Protein AF-A0A662M8K2-F1 (afdb_monomer_lite)

pLDDT: mean 92.73, std 12.23, range [42.78, 98.81]

Sequence (94 aa):
RDVIGELDETQRQFLKSLVEIFESEEFTWSPQEIHSTIHNVAKKFGLSHRRAFGVIYMIFLGKPEGPRAGYFLYSLGRDFTIKRLKEVLEFYIF

Foldseek 3Di:
DQLLPPDDPLQLVLLVVLLVQLPDPPQDLALVSSLVSLVVSCVVSVHDPQRSVQSLCCLVPVGSDDDSVSVVVSVCDSVSSSVSSVVSSVSVVD

Radius of gyration: 12.07 Å; chains: 1; bounding box: 33×24×27 Å

Secondary structure (DSSP, 8-state):
--GGG---HHHHHHHHHHHHHHHSTT----HHHHHHHHHHHHHHTT--HHHHHHHHHHHHHSSS--S-HHHHHHHH-HHHHHHHHHHHHHGGG-

Structure (mmCIF, N/CA/C/O backbone):
data_AF-A0A662M8K2-F1
#
_entry.id   AF-A0A662M8K2-F1
#
loop_
_atom_site.group_PDB
_atom_site.id
_atom_site.type_symbol
_atom_site.label_atom_id
_atom_site.label_alt_id
_atom_site.label_comp_id
_atom_site.label_asym_id
_atom_site.label_entity_id
_atom_site.label_seq_id
_atom_site.pdbx_PDB_ins_code
_atom_site.Cartn_x
_atom_site.Cartn_y
_atom_site.Cartn_z
_atom_site.occupancy
_atom_site.B_iso_or_equiv
_atom_site.auth_seq_id
_atom_site.auth_comp_id
_atom_site.auth_asym_id
_atom_site.auth_atom_id
_atom_site.pdbx_PDB_model_num
ATOM 1 N N . ARG A 1 1 ? -16.927 -11.283 -0.634 1.00 49.94 1 ARG A N 1
ATOM 2 C CA . ARG A 1 1 ? -17.262 -10.024 0.066 1.00 49.94 1 ARG A CA 1
ATOM 3 C C . ARG A 1 1 ? -16.352 -8.973 -0.518 1.00 49.94 1 ARG A C 1
ATOM 5 O O . ARG A 1 1 ? -15.143 -9.176 -0.470 1.00 49.94 1 ARG A O 1
ATOM 12 N N . ASP A 1 2 ? -16.925 -7.962 -1.159 1.00 55.31 2 ASP A N 1
ATOM 13 C CA . ASP A 1 2 ? -16.147 -6.893 -1.766 1.00 55.31 2 ASP A CA 1
ATOM 14 C C . ASP A 1 2 ? -15.513 -6.036 -0.677 1.00 55.31 2 ASP A C 1
ATOM 16 O O . ASP A 1 2 ? -16.183 -5.491 0.194 1.00 55.31 2 ASP A O 1
ATOM 20 N N . VAL A 1 3 ? -14.196 -5.903 -0.759 1.00 63.00 3 VAL A N 1
ATOM 21 C CA . VAL A 1 3 ? -13.355 -5.070 0.119 1.00 63.00 3 VAL A CA 1
ATOM 22 C C . VAL A 1 3 ? -13.708 -3.598 0.019 1.00 63.00 3 VAL A C 1
ATOM 24 O O . VAL A 1 3 ? -13.256 -2.800 0.824 1.00 63.00 3 VAL A O 1
ATOM 27 N N . ILE A 1 4 ? -14.502 -3.245 -0.987 1.00 58.19 4 ILE A N 1
ATOM 28 C CA . ILE A 1 4 ? -14.933 -1.903 -1.351 1.00 58.19 4 ILE A CA 1
ATOM 29 C C . ILE A 1 4 ? -16.005 -1.360 -0.378 1.00 58.19 4 ILE A C 1
ATOM 31 O O . ILE A 1 4 ? -16.279 -0.171 -0.402 1.00 58.19 4 ILE A O 1
ATOM 35 N N . GLY A 1 5 ? -16.550 -2.176 0.538 1.00 59.16 5 GLY A N 1
ATOM 36 C CA . GLY A 1 5 ? -17.482 -1.712 1.583 1.00 59.16 5 GLY A CA 1
ATOM 37 C C . GLY A 1 5 ? -16.998 -1.810 3.041 1.00 59.16 5 GLY A C 1
ATOM 38 O O . GLY A 1 5 ? -17.770 -1.497 3.941 1.00 59.16 5 GLY A O 1
ATOM 39 N N . GLU A 1 6 ? -15.771 -2.273 3.309 1.00 73.88 6 GLU A N 1
ATOM 40 C CA . GLU A 1 6 ? -15.291 -2.645 4.657 1.00 73.88 6 GLU A CA 1
ATOM 41 C C . GLU A 1 6 ? -14.059 -1.859 5.175 1.00 73.88 6 GLU A C 1
ATOM 43 O O . GLU A 1 6 ? -13.591 -2.131 6.280 1.00 73.88 6 GLU A O 1
ATOM 48 N N . LEU A 1 7 ? -13.516 -0.892 4.425 1.00 88.50 7 LEU A N 1
ATOM 49 C CA . LEU A 1 7 ? -12.376 -0.077 4.859 1.00 88.50 7 LEU A CA 1
ATOM 50 C C . LEU A 1 7 ? -12.814 0.933 5.914 1.00 88.50 7 LEU A C 1
ATOM 52 O O . LEU A 1 7 ? -13.592 1.848 5.641 1.00 88.50 7 LEU A O 1
ATOM 56 N N . ASP A 1 8 ? -12.230 0.827 7.102 1.00 91.25 8 ASP A N 1
ATOM 57 C CA . ASP A 1 8 ? -12.285 1.914 8.071 1.00 91.25 8 ASP A CA 1
ATOM 58 C C . ASP A 1 8 ? -11.348 3.071 7.688 1.00 91.25 8 ASP A C 1
ATOM 60 O O . ASP A 1 8 ? -10.473 2.961 6.821 1.00 91.25 8 ASP A O 1
ATOM 64 N N . GLU A 1 9 ? -11.519 4.208 8.364 1.00 92.75 9 GLU A N 1
ATOM 65 C CA . GLU A 1 9 ? -10.753 5.417 8.064 1.00 92.75 9 GLU A CA 1
ATOM 66 C C . GLU A 1 9 ? -9.243 5.219 8.253 1.00 92.75 9 GLU A C 1
ATOM 68 O O . GLU A 1 9 ? -8.445 5.741 7.477 1.00 92.75 9 GLU A O 1
ATOM 73 N N . THR A 1 10 ? -8.819 4.406 9.225 1.00 95.69 10 THR A N 1
ATOM 74 C CA . THR A 1 10 ? -7.395 4.117 9.432 1.00 95.69 10 THR A CA 1
ATOM 75 C C . THR A 1 10 ? -6.812 3.337 8.255 1.00 95.69 10 THR A C 1
ATOM 77 O O . THR A 1 10 ? -5.725 3.664 7.781 1.00 95.69 10 THR A O 1
ATOM 80 N N . GLN A 1 11 ? -7.529 2.332 7.747 1.00 96.00 11 GLN A N 1
ATOM 81 C CA . GLN A 1 11 ? -7.117 1.596 6.552 1.00 96.00 11 GLN A CA 1
ATOM 82 C C . GLN A 1 11 ? -7.123 2.488 5.310 1.00 96.00 11 GLN A C 1
ATOM 84 O O . GLN A 1 11 ? -6.196 2.405 4.508 1.00 96.00 11 GLN A O 1
ATOM 89 N N . ARG A 1 12 ? -8.098 3.391 5.169 1.00 95.44 12 ARG A N 1
ATOM 90 C CA . ARG A 1 12 ? -8.128 4.359 4.067 1.00 95.44 12 ARG A CA 1
ATOM 91 C C . ARG A 1 12 ? -6.888 5.254 4.066 1.00 95.44 12 ARG A C 1
ATOM 93 O O . ARG A 1 12 ? -6.239 5.392 3.032 1.00 95.44 12 ARG A O 1
ATOM 100 N N . GLN A 1 13 ? -6.538 5.837 5.211 1.00 97.31 13 GLN A N 1
ATOM 101 C CA . GLN A 1 13 ? -5.352 6.692 5.339 1.00 97.31 13 GLN A CA 1
ATOM 102 C C . GLN A 1 13 ? -4.054 5.908 5.105 1.00 97.31 13 GLN A C 1
ATOM 104 O O . GLN A 1 13 ? -3.154 6.386 4.417 1.00 97.31 13 GLN A O 1
ATOM 109 N N . PHE A 1 14 ? -3.992 4.664 5.584 1.00 98.19 14 PHE A N 1
ATOM 110 C CA . PHE A 1 14 ? -2.896 3.744 5.290 1.00 98.19 14 PHE A CA 1
ATOM 111 C C . PHE A 1 14 ? -2.719 3.508 3.781 1.00 98.19 14 PHE A C 1
ATOM 113 O O . PHE A 1 14 ? -1.609 3.659 3.274 1.00 98.19 14 PHE A O 1
ATOM 120 N N . LEU A 1 15 ? -3.795 3.197 3.049 1.00 97.81 15 LEU A N 1
ATOM 121 C CA . LEU A 1 15 ? -3.729 2.980 1.600 1.00 97.81 15 LEU A CA 1
ATOM 122 C C . LEU A 1 15 ? -3.376 4.264 0.835 1.00 97.81 15 LEU A C 1
ATOM 124 O O . LEU A 1 15 ? -2.578 4.199 -0.096 1.00 97.81 15 LEU A O 1
ATOM 128 N N . LYS A 1 16 ? -3.906 5.426 1.247 1.00 97.94 16 LYS A N 1
ATOM 129 C CA . LYS A 1 16 ? -3.536 6.730 0.666 1.00 97.94 16 LYS A CA 1
ATOM 130 C C . LYS A 1 16 ? -2.037 6.996 0.799 1.00 97.94 16 LYS A C 1
ATOM 132 O O . LYS A 1 16 ? -1.386 7.285 -0.197 1.00 97.94 16 LYS A O 1
ATOM 137 N N . SER A 1 17 ? -1.471 6.807 1.992 1.00 98.56 17 SER A N 1
ATOM 138 C CA . SER A 1 17 ? -0.029 6.975 2.199 1.00 98.56 17 SER A CA 1
ATOM 139 C C . SER A 1 17 ? 0.813 5.972 1.408 1.00 98.56 17 SER A C 1
ATOM 141 O O . SER A 1 17 ? 1.899 6.325 0.958 1.00 98.56 17 SER A O 1
ATOM 143 N N . LEU A 1 18 ? 0.344 4.733 1.212 1.00 98.62 18 LEU A N 1
ATOM 144 C CA . LEU A 1 18 ? 1.042 3.791 0.331 1.00 98.62 18 LEU A CA 1
ATOM 145 C C . LEU A 1 18 ? 1.061 4.274 -1.117 1.00 98.62 18 LEU A C 1
ATOM 147 O O . LEU A 1 18 ? 2.104 4.192 -1.754 1.00 98.62 18 LEU A O 1
ATOM 151 N N . VAL A 1 19 ? -0.063 4.787 -1.624 1.00 98.56 19 VAL A N 1
ATOM 152 C CA . VAL A 1 19 ? -0.144 5.358 -2.975 1.00 98.56 19 VAL A CA 1
ATOM 153 C C . VAL A 1 19 ? 0.828 6.526 -3.123 1.00 98.56 19 VAL A C 1
ATOM 155 O O . VAL A 1 19 ? 1.644 6.500 -4.036 1.00 98.56 19 VAL A O 1
ATOM 158 N N . GLU A 1 20 ? 0.809 7.4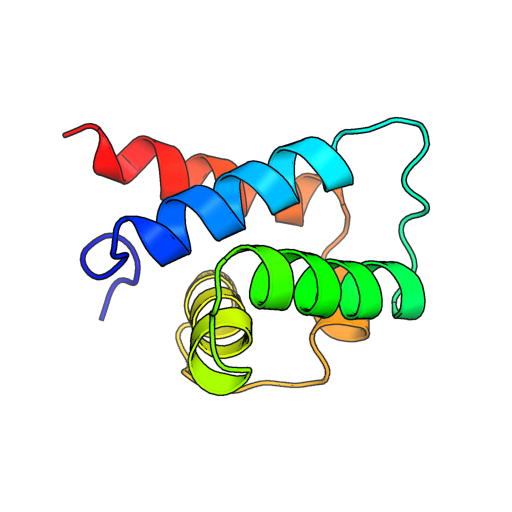90 -2.200 1.00 98.44 20 GLU A N 1
ATOM 159 C CA . GLU A 1 20 ? 1.715 8.650 -2.222 1.00 98.44 20 GLU A CA 1
ATOM 160 C C . GLU A 1 20 ? 3.192 8.231 -2.265 1.00 98.44 20 GLU A C 1
ATOM 162 O O . GLU A 1 20 ? 3.963 8.733 -3.081 1.00 98.44 20 GLU A O 1
ATOM 167 N N . ILE A 1 21 ? 3.590 7.272 -1.420 1.00 98.62 21 ILE A N 1
ATOM 168 C CA . ILE A 1 21 ? 4.975 6.784 -1.377 1.00 98.62 21 ILE A CA 1
ATOM 169 C C . ILE A 1 21 ? 5.317 6.015 -2.653 1.00 98.62 21 ILE A C 1
ATOM 171 O O . ILE A 1 21 ? 6.360 6.260 -3.249 1.00 98.62 21 ILE A O 1
ATOM 175 N N . PHE A 1 22 ? 4.450 5.105 -3.097 1.00 98.56 22 PHE A N 1
ATOM 176 C CA . PHE A 1 22 ? 4.696 4.309 -4.297 1.00 98.56 22 PHE A CA 1
ATOM 177 C C . PHE A 1 22 ? 4.675 5.143 -5.577 1.00 98.56 22 PHE A C 1
ATOM 179 O O . PHE A 1 22 ? 5.259 4.703 -6.561 1.00 98.56 22 PHE A O 1
ATOM 186 N N . GLU A 1 23 ? 4.049 6.319 -5.605 1.00 98.12 23 GLU A N 1
ATOM 187 C CA . GLU A 1 23 ? 4.096 7.255 -6.738 1.00 98.12 23 GLU A CA 1
ATOM 188 C C . GLU A 1 23 ? 5.356 8.122 -6.762 1.00 98.12 23 GLU A C 1
ATOM 190 O O . GLU A 1 23 ? 5.734 8.592 -7.831 1.00 98.12 23 GLU A O 1
ATOM 195 N N . SER A 1 24 ? 6.057 8.270 -5.635 1.00 97.94 24 SER A N 1
ATOM 196 C CA . SER A 1 24 ? 7.300 9.043 -5.579 1.00 97.94 24 SER A CA 1
ATOM 197 C C . SER A 1 24 ? 8.369 8.484 -6.523 1.00 97.94 24 SER A C 1
ATOM 199 O O . SER A 1 24 ? 8.610 7.275 -6.570 1.00 97.94 24 SER A O 1
ATOM 201 N N . GLU A 1 25 ? 9.056 9.354 -7.264 1.00 95.12 25 GLU A N 1
ATOM 202 C CA . GLU A 1 25 ? 10.189 8.968 -8.118 1.00 95.12 25 GLU A CA 1
ATOM 203 C C . GLU A 1 25 ? 11.360 8.385 -7.312 1.00 95.12 25 GLU A C 1
ATOM 205 O O . GLU A 1 25 ? 12.121 7.569 -7.825 1.00 95.12 25 GLU A O 1
ATOM 210 N N . GLU A 1 26 ? 11.463 8.742 -6.030 1.00 96.44 26 GLU A N 1
ATOM 211 C CA . GLU A 1 26 ? 12.493 8.245 -5.113 1.00 96.44 26 GLU A CA 1
ATOM 212 C C . GLU A 1 26 ? 12.219 6.810 -4.634 1.00 96.44 26 GLU A C 1
ATOM 214 O O . GLU A 1 26 ? 13.100 6.145 -4.080 1.00 96.44 26 GLU A O 1
ATOM 219 N N . PHE A 1 27 ? 10.999 6.303 -4.836 1.00 97.88 27 PHE A N 1
ATOM 220 C CA . PHE A 1 27 ? 10.629 4.975 -4.376 1.00 97.88 27 PHE A CA 1
ATOM 221 C C . PHE A 1 27 ? 11.197 3.880 -5.283 1.00 97.88 27 PHE A C 1
ATOM 223 O O . PHE A 1 27 ? 10.809 3.720 -6.443 1.00 97.88 27 PHE A O 1
ATOM 230 N N . THR A 1 28 ? 12.073 3.048 -4.721 1.00 98.19 28 THR A N 1
ATOM 231 C CA . THR A 1 28 ? 12.617 1.885 -5.427 1.00 98.19 28 THR A CA 1
ATOM 232 C C . THR A 1 28 ? 11.619 0.727 -5.400 1.00 98.19 28 THR A C 1
ATOM 234 O O . THR A 1 28 ? 11.386 0.114 -4.358 1.00 98.19 28 THR A O 1
ATOM 237 N N . TRP A 1 29 ? 11.071 0.360 -6.563 1.00 98.31 29 TRP A N 1
ATOM 238 C CA . TRP A 1 29 ? 10.135 -0.763 -6.690 1.00 98.31 29 TRP A CA 1
ATOM 239 C C . TRP A 1 29 ? 10.844 -2.123 -6.566 1.00 98.31 29 TRP A C 1
ATOM 241 O O . TRP A 1 29 ? 11.182 -2.763 -7.561 1.00 98.31 29 TRP A O 1
ATOM 251 N N . SER A 1 30 ? 11.078 -2.575 -5.332 1.00 98.69 30 SER A N 1
ATOM 252 C CA . SER A 1 30 ? 11.679 -3.879 -5.019 1.00 98.69 30 SER A CA 1
ATOM 253 C C . SER A 1 30 ? 10.875 -4.633 -3.952 1.00 98.69 30 SER A C 1
ATOM 255 O O . SER A 1 30 ? 10.221 -3.998 -3.120 1.00 98.69 30 SER A O 1
ATOM 257 N N . PRO A 1 31 ? 10.925 -5.980 -3.906 1.00 98.56 31 PRO A N 1
ATOM 258 C CA . PRO A 1 31 ? 10.172 -6.753 -2.919 1.00 98.56 31 PRO A CA 1
ATOM 259 C C . PRO A 1 31 ? 10.441 -6.340 -1.467 1.00 98.56 31 PRO A C 1
ATOM 261 O O . PRO A 1 31 ? 9.520 -6.294 -0.651 1.00 98.56 31 PRO A O 1
ATOM 264 N N . GLN A 1 32 ? 11.701 -6.056 -1.134 1.00 98.38 32 GLN A N 1
ATOM 265 C CA . GLN A 1 32 ? 12.125 -5.659 0.205 1.00 98.38 32 GLN A CA 1
ATOM 266 C C . GLN A 1 32 ? 11.568 -4.283 0.565 1.00 98.38 32 GLN A C 1
ATOM 268 O O . GLN A 1 32 ? 10.977 -4.150 1.635 1.00 98.38 32 GLN A O 1
ATOM 273 N N . GLU A 1 33 ? 11.691 -3.313 -0.343 1.00 98.56 33 GLU A N 1
ATOM 274 C CA . GLU A 1 33 ? 11.276 -1.930 -0.094 1.00 98.56 33 GLU A CA 1
ATOM 275 C C . GLU A 1 33 ? 9.752 -1.778 -0.035 1.00 98.56 33 GLU A C 1
ATOM 277 O O . GLU A 1 33 ? 9.208 -1.056 0.799 1.00 98.56 33 GLU A O 1
ATOM 282 N N . ILE A 1 34 ? 9.027 -2.544 -0.852 1.00 98.81 34 ILE A N 1
ATOM 283 C CA . ILE A 1 34 ? 7.565 -2.622 -0.770 1.00 98.81 34 ILE A CA 1
ATOM 284 C C . ILE A 1 34 ? 7.150 -3.175 0.596 1.00 98.81 34 ILE A C 1
ATOM 286 O O . ILE A 1 34 ? 6.277 -2.622 1.266 1.00 98.81 34 ILE A O 1
ATOM 290 N N . HIS A 1 35 ? 7.774 -4.272 1.035 1.00 98.44 35 HIS A N 1
ATOM 291 C CA . HIS A 1 35 ? 7.413 -4.914 2.295 1.00 98.44 35 HIS A CA 1
ATOM 292 C C . HIS A 1 35 ? 7.741 -4.041 3.514 1.00 98.44 35 HIS A C 1
ATOM 294 O O . HIS A 1 35 ? 6.907 -3.922 4.415 1.00 98.44 35 HIS A O 1
ATOM 300 N N . SER A 1 36 ? 8.928 -3.424 3.543 1.00 98.38 36 SER A N 1
ATOM 301 C CA . SER A 1 36 ? 9.341 -2.503 4.608 1.00 98.38 36 SER A CA 1
ATOM 302 C C . SER A 1 36 ? 8.411 -1.293 4.670 1.00 98.38 36 SER A C 1
ATOM 304 O O . SER A 1 36 ? 7.936 -0.945 5.750 1.00 98.38 36 SER A O 1
ATOM 306 N N . THR A 1 37 ? 8.062 -0.714 3.521 1.00 98.69 37 THR A N 1
ATOM 307 C CA . THR A 1 37 ? 7.146 0.427 3.431 1.00 98.69 37 THR A CA 1
ATOM 308 C C . THR A 1 37 ? 5.766 0.088 3.974 1.00 98.69 37 THR A C 1
ATOM 310 O O . THR A 1 37 ? 5.254 0.818 4.821 1.00 98.69 37 THR A O 1
ATOM 313 N N . ILE A 1 38 ? 5.192 -1.059 3.597 1.00 98.62 38 ILE A N 1
ATOM 314 C CA . ILE A 1 38 ? 3.914 -1.526 4.159 1.00 98.62 38 ILE A CA 1
ATOM 315 C C . ILE A 1 38 ? 3.985 -1.604 5.688 1.00 98.62 38 ILE A C 1
ATOM 317 O O . ILE A 1 38 ? 3.091 -1.109 6.375 1.00 98.62 38 ILE A O 1
ATOM 321 N N . HIS A 1 39 ? 5.058 -2.177 6.236 1.00 98.31 39 HIS A N 1
ATOM 322 C CA . HIS A 1 39 ? 5.263 -2.251 7.682 1.00 98.31 39 HIS A CA 1
ATOM 323 C C . HIS A 1 39 ? 5.390 -0.871 8.343 1.00 98.31 39 HIS A C 1
ATOM 325 O O . HIS A 1 39 ? 4.768 -0.626 9.379 1.00 98.31 39 HIS A O 1
ATOM 331 N N . ASN A 1 40 ? 6.177 0.028 7.755 1.00 98.56 40 ASN A N 1
ATOM 332 C CA . ASN A 1 40 ? 6.439 1.358 8.299 1.00 98.56 40 ASN A CA 1
ATOM 333 C C . ASN A 1 40 ? 5.171 2.217 8.317 1.00 98.56 40 ASN A C 1
ATOM 335 O O . ASN A 1 40 ? 4.849 2.831 9.336 1.00 98.56 40 ASN A O 1
ATOM 339 N N . VAL A 1 41 ? 4.406 2.204 7.224 1.00 98.69 41 VAL A N 1
ATOM 340 C CA . VAL A 1 41 ? 3.138 2.935 7.127 1.00 98.69 41 VAL A CA 1
ATOM 341 C C . VAL A 1 41 ? 2.094 2.315 8.059 1.00 98.69 41 VAL A C 1
ATOM 343 O O . VAL A 1 41 ? 1.416 3.044 8.779 1.00 98.69 41 VAL A O 1
ATOM 346 N N . ALA A 1 42 ? 2.018 0.982 8.158 1.00 98.31 42 ALA A N 1
ATOM 347 C CA . ALA A 1 42 ? 1.137 0.320 9.123 1.00 98.31 42 ALA A CA 1
ATOM 348 C C . ALA A 1 42 ? 1.431 0.765 10.563 1.00 98.31 42 ALA A C 1
ATOM 350 O O . ALA A 1 42 ? 0.512 1.107 11.306 1.00 98.31 42 ALA A O 1
ATOM 351 N N . LYS A 1 43 ? 2.717 0.835 10.935 1.00 98.31 43 LYS A N 1
ATOM 352 C CA . LYS A 1 43 ? 3.154 1.314 12.251 1.00 98.31 43 LYS A CA 1
ATOM 353 C C . LYS A 1 43 ? 2.760 2.774 12.490 1.00 98.31 43 LYS A C 1
ATOM 355 O O . LYS A 1 43 ? 2.267 3.079 13.572 1.00 98.31 43 LYS A O 1
ATOM 360 N N . LYS A 1 44 ? 2.923 3.654 11.493 1.00 98.00 44 LYS A N 1
ATOM 361 C CA . LYS A 1 44 ? 2.521 5.074 11.564 1.00 98.00 44 LYS A CA 1
ATOM 362 C C . LYS A 1 44 ? 1.034 5.239 11.898 1.00 98.00 44 LYS A C 1
ATOM 364 O O . LYS A 1 44 ? 0.683 6.140 12.651 1.00 98.00 44 LYS A O 1
ATOM 369 N N . PHE A 1 45 ? 0.182 4.357 11.380 1.00 97.56 45 PHE A N 1
ATOM 370 C CA . PHE A 1 45 ? -1.267 4.386 11.611 1.00 97.56 45 PHE A CA 1
ATOM 371 C C . PHE A 1 45 ? -1.749 3.453 12.734 1.00 97.56 45 PHE A C 1
ATOM 373 O O . PHE A 1 45 ? -2.952 3.282 12.913 1.00 97.56 45 PHE A O 1
ATOM 380 N N . GLY A 1 46 ? -0.843 2.824 13.493 1.00 97.19 46 GLY A N 1
ATOM 381 C CA . GLY A 1 46 ? -1.216 1.905 14.575 1.00 97.19 46 GLY A CA 1
ATOM 382 C C . GLY A 1 46 ? -1.943 0.638 14.102 1.00 97.19 46 GLY A C 1
ATOM 383 O O . GLY A 1 46 ? -2.653 -0.000 14.880 1.00 97.19 46 GLY A O 1
ATOM 384 N N . LEU A 1 47 ? -1.791 0.255 12.831 1.00 97.69 47 LEU A N 1
ATOM 385 C CA . LEU A 1 47 ? -2.390 -0.960 12.290 1.00 97.69 47 LEU A CA 1
ATOM 386 C C . LEU A 1 47 ? -1.573 -2.187 12.691 1.00 97.69 47 LEU A C 1
ATOM 388 O O . LEU A 1 47 ? -0.352 -2.239 12.537 1.00 97.69 47 LEU A O 1
ATOM 392 N N . SER A 1 48 ? -2.273 -3.227 13.145 1.00 97.06 48 SER A N 1
ATOM 393 C CA . SER A 1 48 ? -1.659 -4.540 13.315 1.00 97.06 48 SER A CA 1
ATOM 394 C C . SER A 1 48 ? -1.263 -5.125 11.958 1.00 97.06 48 SER A C 1
ATOM 396 O O . SER A 1 48 ? -1.877 -4.826 10.930 1.00 97.06 48 SER A O 1
ATOM 398 N N . HIS A 1 49 ? -0.283 -6.033 11.963 1.00 94.31 49 HIS A N 1
ATOM 399 C CA . HIS A 1 49 ? 0.149 -6.742 10.755 1.00 94.31 49 HIS A CA 1
ATOM 400 C C . HIS A 1 49 ? -1.040 -7.379 10.018 1.00 94.31 49 HIS A C 1
ATOM 402 O O . HIS A 1 49 ? -1.206 -7.192 8.818 1.00 94.31 49 HIS A O 1
ATOM 408 N N . ARG A 1 50 ? -1.940 -8.043 10.755 1.00 94.75 50 ARG A N 1
ATOM 409 C CA . ARG A 1 50 ? -3.142 -8.665 10.185 1.00 94.75 50 ARG A CA 1
ATOM 410 C C . ARG A 1 50 ? -4.050 -7.659 9.475 1.00 94.75 50 ARG A C 1
ATOM 412 O O . ARG A 1 50 ? -4.562 -7.979 8.411 1.00 94.75 50 ARG A O 1
ATOM 419 N N . ARG A 1 51 ? -4.252 -6.458 10.030 1.00 95.75 51 ARG A N 1
ATOM 420 C CA . ARG A 1 51 ? -5.120 -5.441 9.410 1.00 95.75 51 ARG A CA 1
ATOM 421 C C . ARG A 1 51 ? -4.472 -4.785 8.194 1.00 95.75 51 ARG A C 1
ATOM 423 O O . ARG A 1 51 ? -5.163 -4.580 7.202 1.00 95.75 51 ARG A O 1
ATOM 430 N N . ALA A 1 52 ? -3.173 -4.491 8.258 1.00 97.44 52 ALA A N 1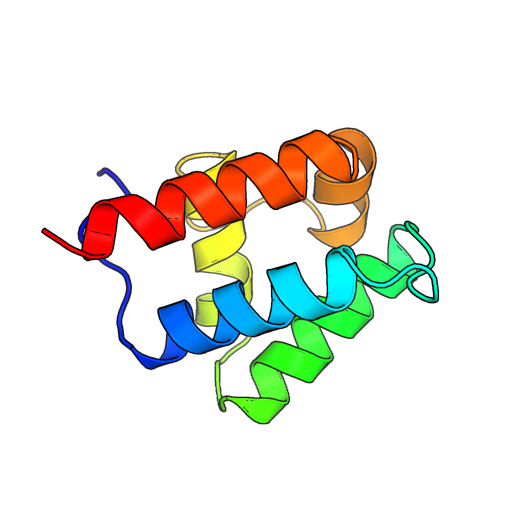
ATOM 431 C CA . ALA A 1 52 ? -2.441 -3.840 7.171 1.00 97.44 52 ALA A CA 1
ATOM 432 C C . ALA A 1 52 ? -2.183 -4.772 5.977 1.00 97.44 52 ALA A C 1
ATOM 434 O O . ALA A 1 52 ? -2.404 -4.399 4.831 1.00 97.44 52 ALA A O 1
ATOM 435 N N . PHE A 1 53 ? -1.748 -6.006 6.227 1.00 97.12 53 PHE A N 1
ATOM 436 C CA . PHE A 1 53 ? -1.513 -6.972 5.154 1.00 97.12 53 PHE A CA 1
ATOM 437 C C . PHE A 1 53 ? -2.813 -7.615 4.680 1.00 97.12 53 PHE A C 1
ATOM 439 O O . PHE A 1 53 ? -2.990 -7.820 3.483 1.00 97.12 53 PHE A O 1
ATOM 446 N N . GLY A 1 54 ? -3.749 -7.871 5.597 1.00 95.81 54 GLY A N 1
ATOM 447 C CA . GLY A 1 54 ? -5.049 -8.441 5.260 1.00 95.81 54 GLY A CA 1
ATOM 448 C C . GLY A 1 54 ? -5.828 -7.569 4.283 1.00 95.81 54 GLY A C 1
ATOM 449 O O .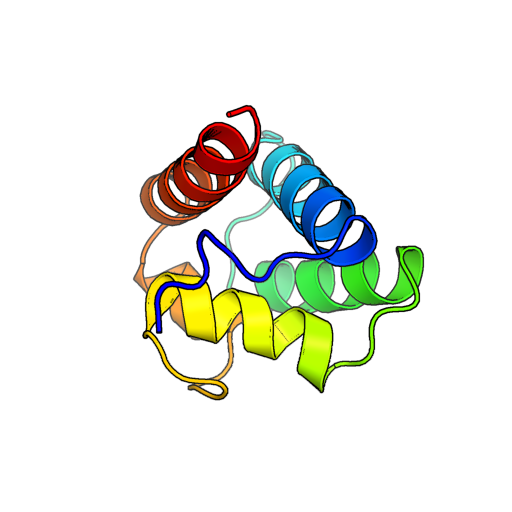 GLY A 1 54 ? -6.364 -8.103 3.322 1.00 95.81 54 GLY A O 1
ATOM 450 N N . VAL A 1 55 ? -5.828 -6.240 4.451 1.00 96.19 55 VAL A N 1
ATOM 451 C CA . VAL A 1 55 ? -6.500 -5.349 3.492 1.00 96.19 55 VAL A CA 1
ATOM 452 C C . VAL A 1 55 ? -5.853 -5.397 2.105 1.00 96.19 55 VAL A C 1
ATOM 454 O O . VAL A 1 55 ? -6.563 -5.454 1.107 1.00 96.19 55 VAL A O 1
ATOM 457 N N . ILE A 1 56 ? -4.520 -5.475 2.028 1.00 97.12 56 ILE A N 1
ATOM 458 C CA . ILE A 1 56 ? -3.802 -5.625 0.755 1.00 97.12 56 ILE A CA 1
ATOM 459 C C . ILE A 1 56 ? -4.199 -6.947 0.084 1.00 97.12 56 ILE A C 1
ATOM 461 O O . ILE A 1 56 ? -4.614 -6.953 -1.072 1.00 97.12 56 ILE A O 1
ATOM 465 N N . TYR A 1 57 ? -4.137 -8.074 0.796 1.00 96.62 57 TYR A N 1
ATOM 466 C CA . TYR A 1 57 ? -4.527 -9.364 0.219 1.00 96.62 57 TYR A CA 1
ATOM 467 C C . TYR A 1 57 ? -5.998 -9.402 -0.168 1.00 96.62 57 TYR A C 1
ATOM 469 O O . TYR A 1 57 ? -6.342 -9.933 -1.218 1.00 96.62 57 TYR A O 1
ATOM 477 N N . MET A 1 58 ? -6.866 -8.788 0.622 1.00 94.81 58 MET A N 1
ATOM 478 C CA . MET A 1 58 ? -8.272 -8.693 0.288 1.00 94.81 58 MET A CA 1
ATOM 479 C C . MET A 1 58 ? -8.451 -7.929 -1.039 1.00 94.81 58 MET A C 1
ATOM 481 O O . MET A 1 58 ? -9.151 -8.431 -1.915 1.00 94.81 58 MET A O 1
ATOM 485 N N . ILE A 1 59 ? -7.786 -6.784 -1.241 1.00 95.38 59 ILE A N 1
ATOM 486 C CA . ILE A 1 59 ? -7.882 -5.975 -2.477 1.00 95.38 59 ILE A CA 1
ATOM 487 C C . ILE A 1 59 ? -7.423 -6.746 -3.724 1.00 95.38 59 ILE A C 1
ATOM 489 O O . ILE A 1 59 ? -8.034 -6.643 -4.789 1.00 95.38 59 ILE A O 1
ATOM 493 N N . PHE A 1 60 ? -6.323 -7.491 -3.612 1.00 95.75 60 PHE A N 1
ATOM 494 C CA . PHE A 1 60 ? -5.667 -8.103 -4.771 1.00 95.75 60 PHE A CA 1
ATOM 495 C C . PHE A 1 60 ? -6.026 -9.580 -4.988 1.00 95.75 60 PHE A C 1
ATOM 497 O O . PHE A 1 60 ? -5.929 -10.067 -6.111 1.00 95.75 60 PHE A O 1
ATOM 504 N N . LEU A 1 61 ? -6.429 -10.299 -3.937 1.00 94.44 61 LEU A N 1
ATOM 505 C CA . LEU A 1 61 ? -6.703 -11.743 -3.954 1.00 94.44 61 LEU A CA 1
ATOM 506 C C . LEU A 1 61 ? -8.125 -12.102 -3.507 1.00 94.44 61 LEU A C 1
ATOM 508 O O . LEU A 1 61 ? -8.527 -13.253 -3.671 1.00 94.44 61 LEU A O 1
ATOM 512 N N . GLY A 1 62 ? -8.867 -11.176 -2.889 1.00 93.25 62 GLY A N 1
ATOM 513 C CA . GLY A 1 62 ? -10.159 -11.474 -2.263 1.00 93.25 62 GLY A CA 1
ATOM 514 C C . GLY A 1 62 ? -10.050 -12.406 -1.050 1.00 93.25 62 GLY A C 1
ATOM 515 O O . GLY A 1 62 ? -11.022 -13.078 -0.705 1.00 93.25 62 GLY A O 1
ATOM 516 N N . LYS A 1 63 ? -8.863 -12.495 -0.431 1.00 92.88 63 LYS A N 1
ATOM 517 C CA . LYS A 1 63 ? -8.556 -13.392 0.695 1.00 92.88 63 LYS A CA 1
ATOM 518 C C . LYS A 1 63 ? -7.876 -12.627 1.836 1.00 92.88 63 LYS A C 1
ATOM 520 O O . LYS A 1 63 ? -7.136 -11.688 1.562 1.00 92.88 63 LYS A O 1
ATOM 525 N N . PRO A 1 64 ? -8.065 -13.035 3.106 1.00 90.50 64 PRO A N 1
ATOM 526 C CA . PRO A 1 64 ? -7.494 -12.332 4.260 1.00 90.50 64 PRO A CA 1
ATOM 527 C C . PRO A 1 64 ? -5.980 -12.537 4.423 1.00 90.50 64 PRO A C 1
ATOM 529 O O . PRO A 1 64 ? -5.349 -11.865 5.238 1.00 90.50 64 P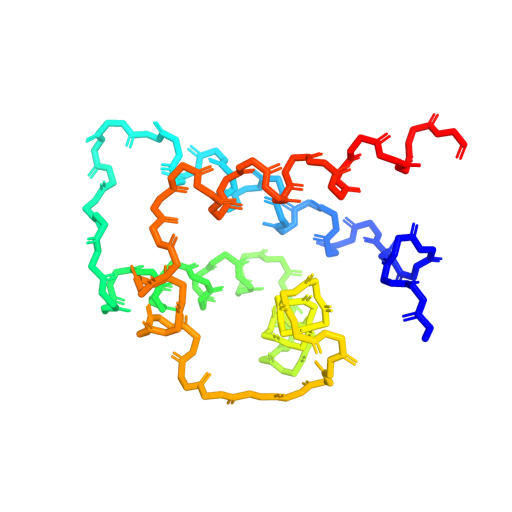RO A O 1
ATOM 532 N N . GLU A 1 65 ? -5.399 -13.476 3.680 1.00 94.00 65 GLU A N 1
ATOM 533 C CA . GLU A 1 65 ? -3.998 -13.875 3.755 1.00 94.00 65 GLU A CA 1
ATOM 534 C C . GLU A 1 65 ? -3.471 -14.273 2.372 1.00 94.00 65 GLU A C 1
ATOM 536 O O . GLU A 1 65 ? -4.241 -14.567 1.452 1.00 94.00 65 GLU A O 1
ATOM 541 N N . GLY A 1 66 ? -2.148 -14.266 2.222 1.00 94.50 66 GLY A N 1
ATOM 542 C CA . GLY A 1 66 ? -1.496 -14.482 0.940 1.00 94.50 66 GLY A CA 1
ATOM 543 C C . GLY A 1 66 ? 0.020 -14.662 1.053 1.00 94.50 66 GLY A C 1
ATOM 544 O O . GLY A 1 66 ? 0.570 -14.671 2.158 1.00 94.50 66 GLY A O 1
ATOM 545 N N . PRO A 1 67 ? 0.708 -14.819 -0.094 1.00 96.00 67 PRO A N 1
ATOM 546 C CA . PRO A 1 67 ? 2.166 -14.888 -0.151 1.00 96.00 67 PRO A CA 1
ATOM 547 C C . PRO A 1 67 ? 2.792 -13.580 0.337 1.00 96.00 67 PRO A C 1
ATOM 549 O O . PRO A 1 67 ? 2.126 -12.556 0.419 1.00 96.00 67 PRO A O 1
ATOM 552 N N . ARG A 1 68 ? 4.098 -13.582 0.614 1.00 96.81 68 ARG A N 1
ATOM 553 C CA . ARG A 1 68 ? 4.822 -12.408 1.129 1.00 96.81 68 ARG A CA 1
ATOM 554 C C . ARG A 1 68 ? 4.537 -11.153 0.285 1.00 96.81 68 ARG A C 1
ATOM 556 O O . ARG A 1 68 ? 5.017 -11.057 -0.844 1.00 96.81 68 ARG A O 1
ATOM 563 N N . ALA A 1 69 ? 3.804 -10.185 0.851 1.00 97.19 69 ALA A N 1
ATOM 564 C CA . ALA A 1 69 ? 3.226 -9.075 0.082 1.00 97.19 69 ALA A CA 1
ATOM 565 C C . ALA A 1 69 ? 4.232 -8.283 -0.763 1.00 97.19 69 ALA A C 1
ATOM 567 O O . ALA A 1 69 ? 3.891 -7.870 -1.862 1.00 97.19 69 ALA A O 1
ATOM 568 N N . GLY A 1 70 ? 5.473 -8.119 -0.294 1.00 98.25 70 GLY A N 1
ATOM 569 C CA . GLY A 1 70 ? 6.518 -7.449 -1.070 1.00 98.25 70 GLY A CA 1
ATOM 570 C C . GLY A 1 70 ? 6.775 -8.115 -2.421 1.00 98.25 70 GLY A C 1
ATOM 571 O O . GLY A 1 70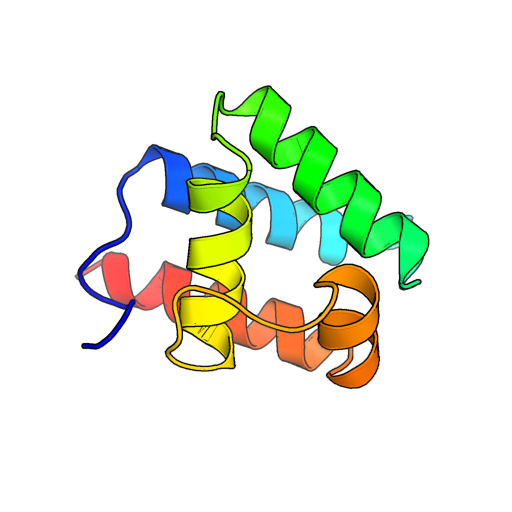 ? 6.712 -7.462 -3.455 1.00 98.25 70 GLY A O 1
ATOM 572 N N . TYR A 1 71 ? 6.993 -9.434 -2.426 1.00 98.50 71 TYR A N 1
ATOM 573 C CA . TYR A 1 71 ? 7.195 -10.200 -3.662 1.00 98.50 71 TYR A CA 1
ATOM 574 C C . TYR A 1 71 ? 5.931 -10.259 -4.510 1.00 98.50 71 TYR A C 1
ATOM 576 O O . TYR A 1 71 ? 5.996 -10.179 -5.733 1.00 98.50 71 TYR A O 1
ATOM 584 N N . PHE A 1 72 ? 4.783 -10.390 -3.853 1.00 98.50 72 PHE A N 1
ATOM 585 C CA . PHE A 1 72 ? 3.503 -10.456 -4.532 1.00 98.50 72 PHE A CA 1
ATOM 586 C C . PHE A 1 72 ? 3.201 -9.168 -5.303 1.00 98.50 72 PHE A C 1
ATOM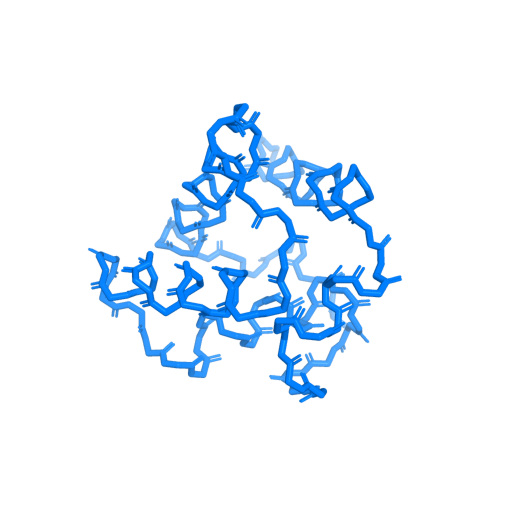 588 O O . PHE A 1 72 ? 3.024 -9.219 -6.515 1.00 98.50 72 PHE A O 1
ATOM 595 N N . LEU A 1 73 ? 3.236 -8.008 -4.645 1.00 98.56 73 LEU A N 1
ATOM 596 C CA . LEU A 1 73 ? 3.009 -6.723 -5.309 1.00 98.56 73 LEU A CA 1
ATOM 597 C C . LEU A 1 73 ? 4.102 -6.423 -6.340 1.00 98.56 73 LEU A C 1
ATOM 599 O O . LEU A 1 73 ? 3.793 -5.945 -7.429 1.00 98.56 73 LEU A O 1
ATOM 603 N N . TYR A 1 74 ? 5.360 -6.782 -6.057 1.00 98.69 74 TYR A N 1
ATOM 604 C CA . TYR A 1 74 ? 6.436 -6.672 -7.041 1.00 98.69 74 TYR A CA 1
ATOM 605 C C . TYR A 1 74 ? 6.100 -7.412 -8.345 1.00 98.69 74 TYR A C 1
ATOM 607 O O . TYR A 1 74 ? 6.237 -6.826 -9.416 1.00 98.69 74 TYR A O 1
ATOM 615 N N . SER A 1 75 ? 5.587 -8.647 -8.259 1.00 98.50 75 SER A N 1
ATOM 616 C CA . SER A 1 75 ? 5.190 -9.436 -9.438 1.00 98.50 75 SER A CA 1
ATOM 617 C C . SER A 1 75 ? 3.989 -8.875 -10.204 1.00 98.50 75 SER A C 1
ATOM 619 O O . SER A 1 75 ? 3.844 -9.165 -11.388 1.00 98.50 75 SER A O 1
ATOM 621 N N . LEU A 1 76 ? 3.139 -8.074 -9.553 1.00 98.19 76 LEU A N 1
ATOM 622 C CA . LEU A 1 76 ? 2.008 -7.406 -10.202 1.00 98.19 76 LEU A CA 1
ATOM 623 C C . LEU A 1 76 ? 2.432 -6.128 -10.941 1.00 98.19 76 LEU A C 1
ATOM 625 O O . LEU A 1 76 ? 1.770 -5.718 -11.890 1.00 98.19 76 LEU A O 1
ATOM 629 N N . GLY A 1 77 ? 3.531 -5.507 -10.508 1.00 98.44 77 GLY A N 1
ATOM 630 C CA . GLY A 1 77 ? 4.048 -4.262 -11.067 1.00 98.44 77 GLY A CA 1
ATOM 631 C C . GLY A 1 77 ? 3.512 -3.007 -10.371 1.00 98.44 77 GLY A C 1
ATOM 632 O O . GLY A 1 77 ? 2.421 -2.992 -9.790 1.00 98.44 77 GLY A O 1
ATOM 633 N N . ARG A 1 78 ? 4.319 -1.941 -10.435 1.00 98.44 78 ARG A N 1
ATOM 634 C CA . ARG A 1 78 ? 4.084 -0.651 -9.767 1.00 98.44 78 ARG A CA 1
ATOM 635 C C . ARG A 1 78 ? 2.765 -0.018 -10.195 1.00 98.44 78 ARG A C 1
ATOM 637 O O . ARG A 1 78 ? 1.889 0.195 -9.359 1.00 98.44 78 ARG A O 1
ATOM 644 N N . ASP A 1 79 ? 2.601 0.203 -11.494 1.00 98.38 79 ASP A N 1
ATOM 645 C CA . ASP A 1 79 ? 1.462 0.949 -12.038 1.00 98.38 79 ASP A CA 1
ATOM 646 C C . ASP A 1 79 ? 0.138 0.225 -11.794 1.00 98.38 79 ASP A C 1
ATOM 648 O O . ASP A 1 79 ? -0.847 0.839 -11.386 1.00 98.38 79 ASP A O 1
ATOM 652 N N . PHE A 1 80 ? 0.122 -1.101 -11.967 1.00 98.38 80 PHE A N 1
ATOM 653 C CA . PHE A 1 80 ? -1.050 -1.918 -11.661 1.00 98.38 80 PHE A CA 1
ATOM 654 C C . PHE A 1 80 ? -1.423 -1.829 -10.178 1.00 98.38 80 PHE A C 1
ATOM 656 O O . PHE A 1 80 ? -2.595 -1.653 -9.843 1.00 98.38 80 PHE A O 1
ATOM 663 N N . THR A 1 81 ? -0.428 -1.925 -9.290 1.00 98.50 81 THR A N 1
ATOM 664 C CA . THR A 1 81 ? -0.643 -1.843 -7.842 1.00 98.50 81 THR A CA 1
ATOM 665 C C . THR A 1 81 ? -1.238 -0.492 -7.459 1.00 98.50 81 THR A C 1
ATOM 667 O O . THR A 1 81 ? -2.279 -0.444 -6.808 1.00 98.50 81 THR A O 1
ATOM 670 N N . ILE A 1 82 ? -0.619 0.604 -7.901 1.00 98.50 82 ILE A N 1
ATOM 671 C CA . ILE A 1 82 ? -1.063 1.969 -7.597 1.00 98.50 82 ILE A CA 1
ATOM 672 C C . ILE A 1 82 ? -2.466 2.216 -8.147 1.00 98.50 82 ILE A C 1
ATOM 674 O O . ILE A 1 82 ? -3.335 2.681 -7.409 1.00 98.50 82 ILE A O 1
ATOM 678 N N . LYS A 1 83 ? -2.716 1.844 -9.409 1.00 97.69 83 LYS A N 1
ATOM 679 C CA . LYS A 1 83 ? -4.032 1.979 -10.039 1.00 97.69 83 LYS A CA 1
ATOM 680 C C . LYS A 1 83 ? -5.110 1.266 -9.227 1.00 97.69 83 LYS A C 1
ATOM 682 O O . LYS A 1 83 ? -6.122 1.877 -8.902 1.00 97.69 83 LYS A O 1
ATOM 687 N N . ARG A 1 84 ? -4.883 0.007 -8.840 1.00 96.88 84 ARG A N 1
ATOM 688 C CA . ARG A 1 84 ? -5.857 -0.761 -8.054 1.00 96.88 84 ARG A CA 1
ATOM 689 C C . ARG A 1 84 ? -6.108 -0.145 -6.675 1.00 96.88 84 ARG A C 1
ATOM 691 O O . ARG A 1 84 ? -7.246 -0.125 -6.217 1.00 96.88 84 ARG A O 1
ATOM 698 N N . LEU A 1 85 ? -5.071 0.358 -6.005 1.00 96.56 85 LEU A N 1
ATOM 699 C CA . LEU A 1 85 ? -5.239 1.042 -4.721 1.00 96.56 85 LEU A CA 1
ATOM 700 C C . LEU A 1 85 ? -6.064 2.331 -4.866 1.00 96.56 85 LEU A C 1
ATOM 702 O O . LEU A 1 85 ? -6.935 2.581 -4.035 1.00 96.56 85 LEU A O 1
ATOM 706 N N . LYS A 1 86 ? -5.836 3.112 -5.930 1.00 96.00 86 LYS A N 1
ATOM 707 C CA . LYS A 1 86 ? -6.622 4.317 -6.243 1.00 96.00 86 LYS A CA 1
ATOM 708 C C . LYS A 1 86 ? -8.082 3.998 -6.555 1.00 96.00 86 LYS A C 1
ATOM 710 O O . LYS A 1 86 ? -8.951 4.616 -5.952 1.00 96.00 86 LYS A O 1
ATOM 715 N N . GLU A 1 87 ? -8.344 2.989 -7.392 1.00 94.31 87 GLU A N 1
ATOM 716 C CA . GLU A 1 87 ? -9.704 2.505 -7.684 1.00 94.31 87 GLU A CA 1
ATOM 717 C C . GLU A 1 87 ? -10.458 2.217 -6.380 1.00 94.31 87 GLU A C 1
ATOM 719 O O . GLU A 1 87 ? -11.546 2.738 -6.155 1.00 94.31 87 GLU A O 1
ATOM 724 N N . VAL A 1 88 ? -9.843 1.451 -5.470 1.00 92.88 88 VAL A N 1
ATOM 725 C CA . VAL A 1 88 ? -10.446 1.145 -4.167 1.00 92.88 88 VAL A CA 1
ATOM 726 C C . VAL A 1 88 ? -10.705 2.413 -3.358 1.00 92.88 88 VAL A C 1
ATOM 728 O O . VAL A 1 88 ? -11.757 2.504 -2.747 1.00 92.88 88 VAL A O 1
ATOM 731 N N . LEU A 1 89 ? -9.802 3.395 -3.345 1.00 92.00 89 LEU A N 1
ATOM 732 C CA . LEU A 1 89 ? -9.975 4.639 -2.583 1.00 92.00 89 LEU A CA 1
ATOM 733 C C . LEU A 1 89 ? -11.082 5.558 -3.130 1.00 92.00 89 LEU A C 1
ATOM 735 O O . LEU A 1 89 ? -11.707 6.270 -2.339 1.00 92.00 89 LEU A O 1
ATOM 739 N N . GLU A 1 90 ? -11.326 5.544 -4.442 1.00 87.88 90 GLU A N 1
ATOM 740 C CA . GLU A 1 90 ? -12.352 6.355 -5.114 1.00 87.88 90 GLU A CA 1
ATOM 741 C C . GLU A 1 90 ? -13.775 5.852 -4.843 1.00 87.88 90 GLU A C 1
ATOM 743 O O . GLU A 1 90 ? -14.675 6.658 -4.604 1.00 87.88 90 GLU A O 1
ATOM 748 N N . PHE A 1 91 ? -13.986 4.531 -4.799 1.00 75.50 91 PHE A N 1
ATOM 749 C CA . PHE A 1 91 ? -15.318 3.950 -4.572 1.00 75.50 91 PHE A CA 1
ATOM 750 C C . PHE A 1 91 ? -15.937 4.299 -3.211 1.00 75.50 91 PHE A C 1
ATOM 752 O O . PHE A 1 91 ? -17.148 4.212 -3.054 1.00 75.50 91 PHE A O 1
ATOM 759 N N . TYR A 1 92 ? -15.137 4.741 -2.242 1.00 59.66 92 TYR A N 1
ATOM 760 C CA . TYR A 1 92 ? -15.609 5.130 -0.913 1.00 59.66 92 TYR A CA 1
ATOM 761 C C . TYR A 1 92 ? -15.944 6.627 -0.764 1.00 59.66 92 TYR A C 1
ATOM 763 O O . TYR A 1 92 ? -15.988 7.139 0.362 1.00 59.66 92 TYR A O 1
ATOM 771 N N . ILE A 1 93 ? -16.057 7.366 -1.868 1.00 53.19 93 ILE A N 1
ATOM 772 C CA . ILE A 1 93 ? -16.503 8.770 -1.874 1.00 53.19 93 ILE A CA 1
ATOM 773 C C . ILE A 1 93 ? -18.030 8.867 -2.106 1.00 53.19 93 ILE A C 1
ATOM 775 O O . ILE A 1 93 ? -18.588 9.960 -2.043 1.00 53.19 93 ILE A O 1
ATOM 779 N N . PHE A 1 94 ? -18.718 7.735 -2.290 1.00 42.78 94 PHE A N 1
ATOM 780 C CA . PHE A 1 94 ? -20.164 7.652 -2.522 1.00 42.78 94 PHE A CA 1
ATOM 781 C C . PHE A 1 94 ? -20.899 6.910 -1.405 1.00 42.78 94 PHE A C 1
ATOM 783 O O . PHE A 1 94 ? -20.334 5.925 -0.877 1.00 42.78 94 PHE A O 1
#